Protein AF-A0A943PCJ8-F1 (afdb_monomer_lite)

Structure (mmCIF, N/CA/C/O backbone):
data_AF-A0A943PCJ8-F1
#
_entry.id   AF-A0A943PCJ8-F1
#
loop_
_atom_site.group_PDB
_atom_site.id
_atom_site.type_symbol
_atom_site.label_atom_id
_atom_site.label_alt_id
_atom_site.label_comp_id
_atom_site.label_asym_id
_atom_site.label_entity_id
_atom_site.label_seq_id
_atom_site.pdbx_PDB_ins_code
_atom_site.Cartn_x
_atom_site.Cartn_y
_atom_site.Cartn_z
_atom_site.occupancy
_atom_site.B_iso_or_equiv
_atom_site.auth_seq_id
_atom_site.auth_comp_id
_atom_site.auth_asym_id
_atom_site.auth_atom_id
_atom_site.pdbx_PDB_model_num
ATOM 1 N N . MET A 1 1 ? -10.341 3.835 -26.959 1.00 74.62 1 MET A N 1
ATOM 2 C CA . MET A 1 1 ? -11.041 3.266 -25.786 1.00 74.62 1 MET A CA 1
ATOM 3 C C . MET A 1 1 ? -10.042 3.244 -24.641 1.00 74.62 1 MET A C 1
ATOM 5 O O . MET A 1 1 ? -8.949 2.738 -24.855 1.00 74.62 1 MET A O 1
ATOM 9 N N . ALA A 1 2 ? -10.344 3.853 -23.494 1.00 82.62 2 ALA A N 1
ATOM 10 C CA . ALA A 1 2 ? -9.463 3.788 -22.328 1.00 82.62 2 ALA A CA 1
ATOM 11 C C . ALA A 1 2 ? -9.769 2.501 -21.549 1.00 82.62 2 ALA A C 1
ATOM 13 O O . ALA A 1 2 ? -10.930 2.234 -21.243 1.00 82.62 2 ALA A O 1
ATOM 14 N N . TYR A 1 3 ? -8.750 1.687 -21.281 1.00 85.69 3 TYR A N 1
ATOM 15 C CA . TYR A 1 3 ? -8.891 0.491 -20.456 1.00 85.69 3 TYR A CA 1
ATOM 16 C C . TYR A 1 3 ? -8.885 0.900 -18.985 1.00 85.69 3 TYR A C 1
ATOM 18 O O . TYR A 1 3 ? -7.930 1.524 -18.522 1.00 85.69 3 TYR A O 1
ATOM 26 N N . VAL A 1 4 ? -9.946 0.551 -18.261 1.00 86.50 4 VAL A N 1
ATOM 27 C CA . VAL A 1 4 ? -9.998 0.728 -16.810 1.00 86.50 4 VAL A CA 1
ATOM 28 C C . VAL A 1 4 ? -9.598 -0.599 -16.167 1.00 86.50 4 VAL A C 1
ATOM 30 O O . VAL A 1 4 ? -10.287 -1.598 -16.383 1.00 86.50 4 VAL A O 1
ATOM 33 N N . PRO A 1 5 ? -8.498 -0.651 -15.401 1.00 89.00 5 PRO A N 1
ATOM 34 C CA . PRO A 1 5 ? -8.108 -1.867 -14.704 1.00 89.00 5 PRO A CA 1
ATOM 35 C C . PRO A 1 5 ? -9.128 -2.211 -13.611 1.00 89.00 5 PRO A C 1
ATOM 37 O O . PRO A 1 5 ? -9.574 -1.341 -12.864 1.00 89.00 5 PRO A O 1
ATOM 40 N N . VAL A 1 6 ? -9.479 -3.494 -13.501 1.00 91.38 6 VAL A N 1
ATOM 41 C CA . VAL A 1 6 ? -10.339 -4.008 -12.427 1.00 91.38 6 VAL A CA 1
ATOM 42 C C . VAL A 1 6 ? -9.460 -4.506 -11.282 1.00 91.38 6 VAL A C 1
ATOM 44 O O . VAL A 1 6 ? -8.698 -5.455 -11.454 1.00 91.38 6 VAL A O 1
ATOM 47 N N . GLN A 1 7 ? -9.582 -3.885 -10.109 1.00 93.19 7 GLN A N 1
ATOM 48 C CA . GLN A 1 7 ? -8.889 -4.317 -8.895 1.00 9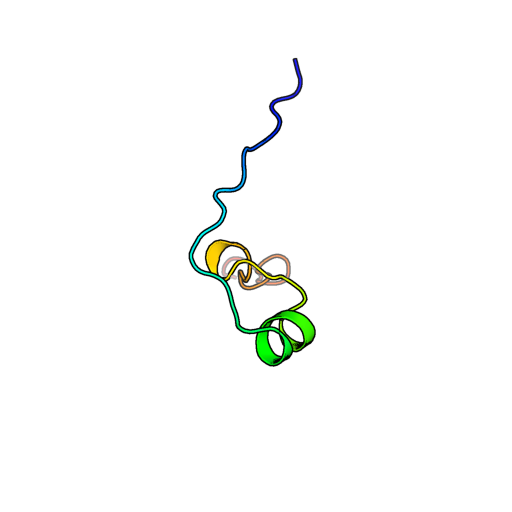3.19 7 GLN A CA 1
ATOM 49 C C . GLN A 1 7 ? -9.693 -5.415 -8.192 1.00 93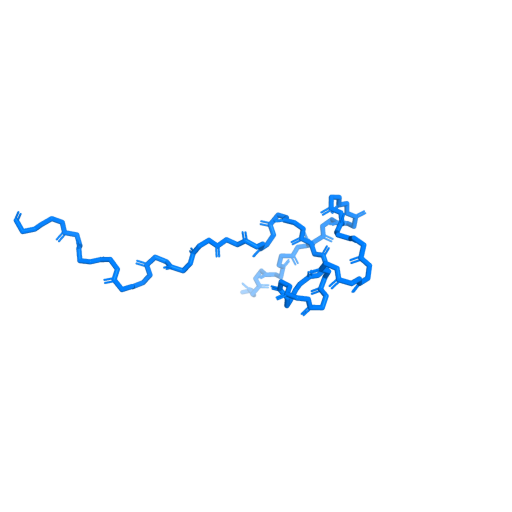.19 7 GLN A C 1
ATOM 51 O O . GLN A 1 7 ? -10.854 -5.215 -7.833 1.00 93.19 7 GLN A O 1
ATOM 56 N N . GLN A 1 8 ? -9.074 -6.573 -7.964 1.00 95.19 8 GLN A N 1
ATOM 57 C CA . GLN A 1 8 ? -9.696 -7.647 -7.190 1.00 95.19 8 GLN A CA 1
ATOM 58 C C . GLN A 1 8 ? -9.666 -7.314 -5.695 1.00 95.19 8 GLN A C 1
ATOM 60 O O . GLN A 1 8 ? -8.647 -6.862 -5.168 1.00 95.19 8 GLN A O 1
ATOM 65 N N . PHE A 1 9 ? -10.774 -7.573 -4.996 1.00 95.50 9 PHE A N 1
ATOM 66 C CA . PHE A 1 9 ? -10.900 -7.311 -3.562 1.00 95.50 9 PHE A CA 1
ATOM 67 C C . PHE A 1 9 ? -10.302 -8.446 -2.723 1.00 95.50 9 PHE A C 1
ATOM 69 O O . PHE A 1 9 ? -11.011 -9.254 -2.127 1.00 95.50 9 PHE A O 1
ATOM 76 N N . ARG A 1 10 ? -8.971 -8.552 -2.743 1.00 97.06 10 ARG A N 1
ATOM 77 C CA . ARG A 1 10 ? -8.207 -9.620 -2.086 1.00 97.06 10 ARG A CA 1
ATOM 78 C C . ARG A 1 10 ? -6.864 -9.102 -1.582 1.00 97.06 10 ARG A C 1
ATOM 80 O O . ARG A 1 10 ? -6.442 -8.019 -1.970 1.00 97.06 10 ARG A O 1
ATOM 87 N N . GLN A 1 11 ? -6.179 -9.915 -0.770 1.00 96.75 11 GLN A N 1
ATOM 88 C CA . GLN A 1 11 ? -4.833 -9.608 -0.264 1.00 96.75 11 GLN A CA 1
ATOM 89 C C . GLN A 1 11 ? -4.789 -8.225 0.404 1.00 96.75 11 GLN A C 1
ATOM 91 O O . GLN A 1 11 ? -3.984 -7.365 0.056 1.00 96.75 11 GLN A O 1
ATOM 96 N N . LEU A 1 12 ? -5.714 -7.999 1.337 1.00 98.31 12 LEU A N 1
ATOM 97 C CA . LEU A 1 12 ? -5.866 -6.714 2.006 1.00 98.31 12 LEU A CA 1
ATOM 98 C C . LEU A 1 12 ? -4.967 -6.640 3.241 1.00 98.31 12 LEU A C 1
ATOM 100 O O . LEU A 1 12 ? -4.668 -7.656 3.880 1.00 98.31 12 LEU A O 1
ATOM 104 N N . TYR A 1 13 ? -4.526 -5.431 3.556 1.00 98.31 13 TYR A N 1
ATOM 105 C CA . TYR A 1 13 ? -4.008 -5.086 4.874 1.00 98.31 13 TYR A CA 1
ATOM 106 C C . TYR A 1 13 ? -5.144 -5.006 5.898 1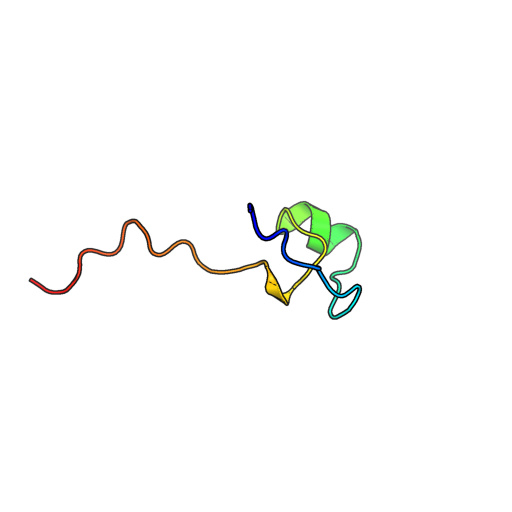.00 98.31 13 TYR A C 1
ATOM 108 O O . TYR A 1 13 ? -6.314 -4.855 5.528 1.00 98.31 13 TYR A O 1
ATOM 116 N N . ASP A 1 14 ? -4.801 -5.083 7.185 1.00 97.81 14 ASP A N 1
ATOM 117 C CA . ASP A 1 14 ? -5.712 -4.574 8.208 1.00 97.81 14 ASP A CA 1
ATOM 118 C C . ASP A 1 14 ? -5.819 -3.038 8.123 1.00 97.81 14 ASP A C 1
ATOM 120 O O . ASP A 1 14 ? -5.123 -2.381 7.348 1.00 97.81 14 ASP A O 1
ATOM 124 N N . THR A 1 15 ? -6.726 -2.437 8.890 1.00 97.62 15 THR A N 1
ATOM 125 C CA . THR A 1 15 ? -6.989 -0.993 8.804 1.00 97.62 15 THR A CA 1
ATOM 126 C C . THR A 1 15 ? -5.806 -0.128 9.236 1.00 97.62 15 THR A C 1
ATOM 128 O O . THR A 1 15 ? -5.606 0.946 8.667 1.00 97.62 15 THR A O 1
ATOM 131 N N . SER A 1 16 ? -5.024 -0.571 10.223 1.00 98.31 16 SER A N 1
ATOM 132 C CA . SER A 1 16 ? -3.874 0.183 10.724 1.00 98.31 16 SER A CA 1
ATOM 133 C C . SER A 1 16 ? -2.724 0.128 9.723 1.00 98.31 16 SER A C 1
ATOM 135 O O . SER A 1 16 ? -2.176 1.166 9.342 1.00 98.31 16 SER A O 1
ATOM 137 N N . GLU A 1 17 ? -2.426 -1.068 9.221 1.00 98.12 17 GLU A N 1
ATOM 138 C CA . GLU A 1 17 ? -1.431 -1.307 8.181 1.00 98.12 17 GLU A CA 1
ATOM 139 C C . GLU A 1 17 ? -1.800 -0.590 6.875 1.00 98.12 17 GLU A C 1
ATOM 141 O O . GLU A 1 17 ? -0.939 0.029 6.248 1.00 98.12 17 GLU A O 1
ATOM 146 N N . ALA A 1 18 ? -3.073 -0.612 6.466 1.00 97.88 18 ALA A N 1
ATOM 147 C CA . ALA A 1 18 ? -3.529 0.061 5.251 1.00 97.88 18 ALA A CA 1
ATOM 148 C C . ALA A 1 18 ? -3.303 1.578 5.318 1.00 9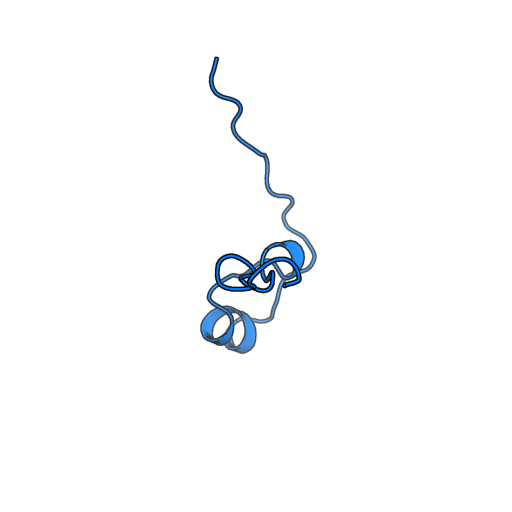7.88 18 ALA A C 1
ATOM 150 O O . ALA A 1 18 ? -2.857 2.182 4.341 1.00 97.88 18 ALA A O 1
ATOM 151 N N . LEU A 1 19 ? -3.574 2.189 6.478 1.00 97.94 19 LEU A N 1
ATOM 152 C CA . LEU A 1 19 ? -3.327 3.612 6.707 1.00 97.94 19 LEU A CA 1
ATOM 153 C C . LEU A 1 19 ? -1.835 3.943 6.599 1.00 97.94 19 LEU A C 1
ATOM 155 O O . LEU A 1 19 ? -1.476 4.935 5.970 1.00 97.94 19 LEU A O 1
ATOM 159 N N . GLN A 1 20 ? -0.972 3.105 7.176 1.00 98.00 20 GLN A N 1
ATOM 160 C CA . GLN A 1 20 ? 0.479 3.3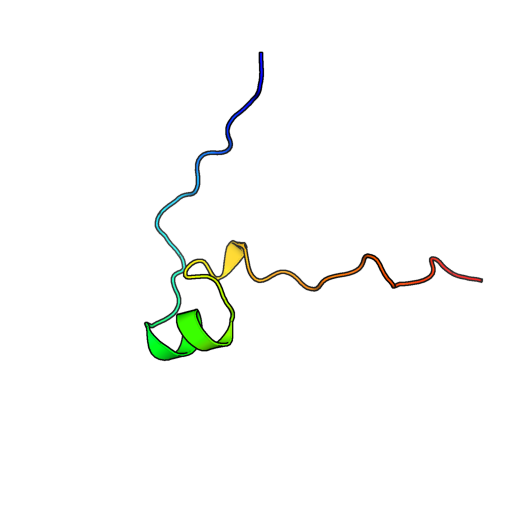01 7.121 1.00 98.00 20 GLN A CA 1
ATOM 161 C C . GLN A 1 20 ? 1.043 3.148 5.702 1.00 98.00 20 GLN A C 1
ATOM 163 O O . GLN A 1 20 ? 1.931 3.902 5.313 1.00 98.00 20 GLN A O 1
ATOM 168 N N . ASN A 1 21 ? 0.525 2.195 4.925 1.00 96.88 21 ASN A N 1
ATOM 169 C CA . ASN A 1 21 ? 1.004 1.914 3.568 1.00 96.88 21 ASN A CA 1
ATOM 170 C C . ASN A 1 21 ? 0.326 2.780 2.489 1.00 96.88 21 ASN A C 1
ATOM 172 O O . ASN A 1 21 ? 0.762 2.777 1.340 1.00 96.88 21 ASN A O 1
ATOM 176 N N . GLY A 1 22 ? -0.745 3.509 2.823 1.00 96.31 22 GLY A N 1
ATOM 177 C CA . GLY A 1 22 ? -1.467 4.375 1.884 1.00 96.31 22 GLY A CA 1
ATOM 178 C C . GLY A 1 22 ? -2.321 3.626 0.853 1.00 96.31 22 GLY A C 1
ATOM 179 O O . GLY 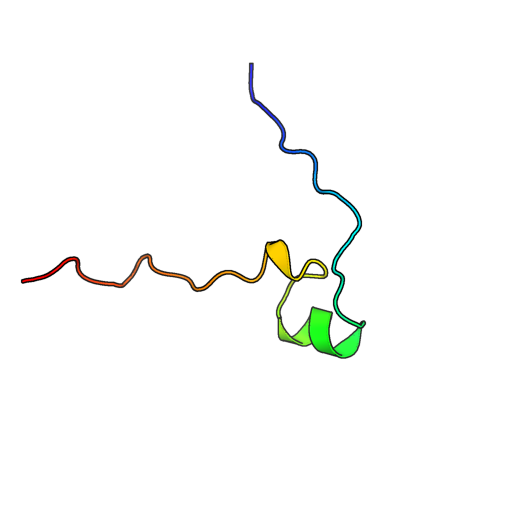A 1 22 ? -2.788 4.219 -0.118 1.00 96.31 22 GLY A O 1
ATOM 180 N N . THR A 1 23 ? -2.537 2.325 1.048 1.00 95.94 23 THR A N 1
ATOM 181 C CA . THR A 1 23 ? -3.384 1.482 0.199 1.00 95.94 23 THR A CA 1
ATOM 182 C C . THR A 1 23 ? -3.963 0.331 1.011 1.00 95.94 23 THR A C 1
ATOM 184 O O . THR A 1 23 ? -3.300 -0.222 1.886 1.00 95.94 23 THR A O 1
ATOM 187 N N . LEU A 1 24 ? -5.196 -0.073 0.696 1.00 97.75 24 LEU A N 1
ATOM 188 C CA . LEU A 1 24 ? -5.799 -1.276 1.274 1.00 97.75 24 LEU A CA 1
ATOM 189 C C . LEU A 1 24 ? -5.212 -2.559 0.663 1.00 97.75 24 LEU A C 1
ATOM 191 O O . LEU A 1 24 ? -5.185 -3.601 1.313 1.00 97.75 24 LEU A O 1
ATOM 195 N N . PHE A 1 25 ? -4.752 -2.493 -0.587 1.00 97.56 25 PHE A N 1
ATOM 196 C CA . PHE A 1 25 ? -4.355 -3.660 -1.370 1.00 97.56 25 PHE A CA 1
ATOM 197 C C . PHE A 1 25 ? -2.846 -3.881 -1.282 1.00 97.56 25 PHE A C 1
ATOM 199 O O . PHE A 1 25 ? -2.074 -3.076 -1.808 1.00 97.56 25 PHE A O 1
ATOM 206 N N . LYS A 1 26 ? -2.427 -5.011 -0.696 1.00 97.50 26 LYS A N 1
ATOM 207 C CA . LYS A 1 26 ? -1.009 -5.411 -0.598 1.00 97.50 26 LYS A CA 1
ATOM 208 C C . LYS A 1 26 ? -0.337 -5.459 -1.967 1.00 97.50 26 LYS A C 1
ATOM 210 O O . LYS A 1 26 ? 0.802 -5.042 -2.115 1.00 97.50 26 LYS A O 1
ATOM 215 N N . GLU A 1 27 ? -1.077 -5.905 -2.978 1.00 96.25 27 GLU A N 1
ATOM 216 C CA . GLU A 1 27 ? -0.611 -6.020 -4.365 1.00 96.25 27 GLU A CA 1
ATOM 217 C C . GLU A 1 27 ? -0.231 -4.673 -5.002 1.00 96.25 27 GLU A C 1
ATOM 219 O O . GLU A 1 27 ? 0.567 -4.646 -5.935 1.00 96.25 27 GLU A O 1
ATOM 224 N N . LEU A 1 28 ? -0.789 -3.561 -4.508 1.00 94.94 28 LEU A N 1
ATOM 225 C CA . LEU A 1 28 ? -0.515 -2.217 -5.024 1.00 94.94 28 LEU A CA 1
ATOM 226 C C . LEU A 1 28 ? 0.593 -1.493 -4.252 1.00 94.94 28 LEU A C 1
ATOM 228 O O . LEU A 1 28 ? 1.028 -0.423 -4.677 1.00 94.94 28 LEU A O 1
ATOM 232 N N . ASN A 1 29 ? 1.062 -2.059 -3.139 1.00 96.44 29 ASN A N 1
ATOM 233 C CA . ASN A 1 29 ? 2.146 -1.487 -2.351 1.00 96.44 29 ASN A CA 1
ATOM 234 C C . ASN A 1 29 ? 3.506 -1.850 -2.965 1.00 96.44 29 ASN A C 1
ATOM 236 O O . ASN A 1 29 ? 4.212 -2.746 -2.500 1.00 96.44 29 ASN A O 1
ATOM 240 N N . LEU A 1 30 ? 3.834 -1.192 -4.076 1.00 93.50 30 LEU A N 1
ATOM 241 C CA . LEU A 1 30 ? 5.039 -1.449 -4.858 1.00 93.50 30 LEU A CA 1
ATOM 242 C C . LEU A 1 30 ? 6.123 -0.406 -4.560 1.00 93.50 30 LEU A C 1
ATOM 244 O O . LEU A 1 30 ? 5.811 0.775 -4.382 1.00 93.50 30 LEU A O 1
ATOM 248 N N . PRO A 1 31 ? 7.412 -0.795 -4.564 1.00 92.38 31 PRO A N 1
ATOM 249 C CA . PRO A 1 31 ? 8.494 0.162 -4.407 1.00 92.38 31 PRO A CA 1
ATOM 250 C C . PRO A 1 31 ? 8.489 1.166 -5.565 1.00 92.38 31 PRO A C 1
ATOM 252 O O . PRO A 1 31 ? 8.377 0.799 -6.737 1.00 92.38 31 PRO A O 1
ATOM 255 N N . PHE A 1 32 ? 8.667 2.447 -5.249 1.00 88.81 32 PHE A N 1
ATOM 256 C CA . PHE A 1 32 ? 8.850 3.469 -6.271 1.00 88.81 32 PHE A CA 1
ATOM 257 C C . PHE A 1 32 ? 10.275 3.385 -6.831 1.00 88.81 32 PHE A C 1
ATOM 259 O O . PHE A 1 32 ? 11.234 3.733 -6.152 1.00 88.81 32 PHE A O 1
ATOM 266 N N . LEU A 1 33 ? 10.425 2.917 -8.072 1.00 90.94 33 LEU A N 1
ATOM 267 C CA . LEU A 1 33 ? 11.735 2.725 -8.716 1.00 90.94 33 LEU A CA 1
ATOM 268 C C . LEU A 1 33 ? 12.147 3.892 -9.629 1.00 90.94 33 LEU A C 1
ATOM 270 O O . LEU A 1 33 ? 13.212 3.844 -10.238 1.00 90.94 33 LEU A O 1
ATOM 274 N N . GLY A 1 34 ? 11.328 4.943 -9.740 1.00 89.25 34 GLY A N 1
ATOM 275 C CA . GLY A 1 34 ? 11.535 6.031 -10.706 1.00 89.25 34 GLY A CA 1
ATOM 276 C C . GLY A 1 34 ? 12.823 6.840 -10.505 1.00 89.25 34 GLY A C 1
ATOM 277 O O . GLY A 1 34 ? 13.300 7.460 -11.450 1.00 89.25 34 GLY A O 1
ATOM 278 N N . TYR A 1 35 ? 13.409 6.811 -9.304 1.00 86.44 35 TYR A N 1
ATOM 279 C CA . TYR A 1 35 ? 14.686 7.471 -9.001 1.00 86.44 35 TYR A CA 1
ATOM 280 C C . TYR A 1 35 ? 15.911 6.569 -9.203 1.00 86.44 35 TYR A C 1
ATOM 282 O O . TYR A 1 35 ? 17.042 7.048 -9.093 1.00 86.44 35 TYR A O 1
ATOM 290 N N . LEU A 1 36 ? 15.729 5.270 -9.461 1.00 87.62 36 LEU A N 1
ATOM 291 C CA . LEU A 1 36 ? 16.858 4.369 -9.656 1.00 87.62 36 LEU A CA 1
ATOM 292 C C . LEU A 1 36 ? 17.511 4.672 -11.004 1.00 87.62 36 LEU A C 1
ATOM 294 O O . LEU A 1 36 ? 16.958 4.397 -12.070 1.00 87.62 36 LEU A O 1
ATOM 298 N N . LYS A 1 37 ? 18.717 5.241 -10.957 1.00 78.75 37 LYS A N 1
ATOM 299 C CA . LYS A 1 37 ? 19.554 5.416 -12.142 1.00 78.75 37 LYS A CA 1
ATOM 300 C C . LYS A 1 37 ? 19.889 4.022 -12.681 1.00 78.75 37 LYS A C 1
ATOM 302 O O . LYS A 1 37 ? 20.582 3.255 -12.015 1.00 78.75 37 LYS A O 1
ATOM 307 N N . LYS A 1 38 ? 19.378 3.675 -13.869 1.00 75.00 38 LYS A N 1
ATOM 308 C CA . LYS A 1 38 ? 19.853 2.487 -14.597 1.00 75.00 38 LYS A CA 1
ATOM 309 C C . LYS A 1 38 ? 21.369 2.613 -14.765 1.00 75.00 38 LYS A C 1
ATOM 311 O O . LYS A 1 38 ? 21.835 3.713 -15.049 1.00 75.00 38 LYS A O 1
ATOM 316 N N . GLY A 1 39 ? 22.076 1.504 -14.529 1.00 73.75 39 GLY A N 1
ATOM 317 C CA . GLY A 1 39 ? 23.531 1.410 -14.375 1.00 73.75 39 GLY A CA 1
ATOM 318 C C . GLY A 1 39 ? 24.333 2.428 -15.184 1.00 73.75 39 GLY A C 1
ATOM 319 O O . GLY A 1 39 ? 24.144 2.555 -16.393 1.00 73.75 39 GLY A O 1
ATOM 320 N N . VAL A 1 40 ? 25.197 3.148 -14.466 1.00 55.47 40 VAL A N 1
ATOM 321 C CA . VAL A 1 40 ? 26.387 3.797 -15.031 1.00 55.47 40 VAL A CA 1
ATOM 322 C C . VAL A 1 40 ? 27.393 2.708 -15.370 1.00 55.47 40 VAL A C 1
ATOM 324 O O . VAL A 1 40 ? 27.521 1.785 -14.533 1.00 55.47 40 VAL A O 1
#

Foldseek 3Di:
DDDDDDDDPDQFDDPVVCVVQVHRHPVPSDDDCVPPDDDD

Sequence (40 aa):
MAYVPVQQFRQLYDTSEALQNGTLFKELNLPFLGYLKKGV

Radius of gyration: 14.31 Å; chains: 1; bounding box: 37×17×36 Å

Secondary structure (DSSP, 8-state):
-PPPPPPPS-SBPPHHHHHHHT-SBGGG-----TT-----

pLDDT: mean 91.28, std 9.02, range [55.47, 98.31]